Protein AF-A0A2A6CHD6-F1 (afdb_monomer_lite)

Organism: Pristionchus pacificus (NCBI:txid54126)

Radius of gyration: 15.83 Å; chains: 1; bounding box: 45×30×42 Å

Secondary structure (DSSP, 8-state):
---HHHHHHHHHHHHHHHTS-SS--TTHHHHHHTTGGG-SSS-HHHHHHHHTTTTT-S-----TT----TTHHHHHHTTTTT-TTS-HHHHHHHHHHHHT-

Sequence (101 aa):
MLSTNLLVICAVVAAVNAQCGSPDDARCSTWVQGGFCNSEYYTLDYRKKTCGLACGLCPPANCAGTTENANCATWKANGFCTNAFYTNAQKHMYCCRACGI

Structure (mmCIF, N/CA/C/O backbone):
data_AF-A0A2A6CHD6-F1
#
_entry.id   AF-A0A2A6CHD6-F1
#
loop_
_atom_site.group_PDB
_atom_site.id
_atom_site.type_symbol
_atom_site.label_atom_id
_atom_site.label_alt_id
_atom_site.label_comp_id
_atom_site.label_asym_id
_atom_site.label_entity_id
_atom_site.label_seq_id
_atom_site.pdbx_PDB_ins_code
_atom_site.Cartn_x
_atom_site.Cartn_y
_atom_site.Cartn_z
_atom_site.occupancy
_atom_site.B_iso_or_equiv
_atom_site.auth_seq_id
_atom_site.auth_comp_id
_atom_site.auth_asym_id
_atom_site.auth_atom_id
_atom_site.pdbx_PDB_model_num
ATOM 1 N N . MET A 1 1 ? 26.089 -5.710 28.925 1.00 46.53 1 MET A N 1
ATOM 2 C CA . MET A 1 1 ? 26.461 -5.732 27.496 1.00 46.53 1 MET A CA 1
ATOM 3 C C . MET A 1 1 ? 25.245 -6.220 26.720 1.00 46.53 1 MET A C 1
ATOM 5 O O . MET A 1 1 ? 25.027 -7.421 26.646 1.00 46.53 1 MET A O 1
ATOM 9 N N . LEU A 1 2 ? 24.375 -5.307 26.268 1.00 48.59 2 LEU A N 1
ATOM 10 C CA . LEU A 1 2 ? 23.262 -5.680 25.387 1.00 48.59 2 LEU A CA 1
ATOM 11 C C . LEU A 1 2 ? 23.886 -6.126 24.062 1.00 48.59 2 LEU A C 1
ATOM 13 O O . LEU A 1 2 ? 24.558 -5.335 23.406 1.00 48.59 2 LEU A O 1
ATOM 17 N N . SER A 1 3 ? 23.753 -7.416 23.761 1.00 55.56 3 SER A N 1
ATOM 18 C CA . SER A 1 3 ? 24.411 -8.093 22.646 1.00 55.56 3 SER A CA 1
ATOM 19 C C . SER A 1 3 ? 24.202 -7.332 21.336 1.00 55.56 3 SER A C 1
ATOM 21 O O . SER A 1 3 ? 23.068 -7.145 20.897 1.00 55.56 3 SER A O 1
ATOM 23 N N . THR A 1 4 ? 25.301 -6.911 20.706 1.00 59.50 4 THR A N 1
ATOM 24 C CA . THR A 1 4 ? 25.355 -6.241 19.397 1.00 59.50 4 THR A CA 1
ATOM 25 C C . THR A 1 4 ? 24.531 -6.986 18.342 1.00 59.50 4 THR A C 1
ATOM 27 O O . THR A 1 4 ? 23.919 -6.374 17.472 1.00 59.50 4 THR A O 1
ATOM 30 N N . ASN A 1 5 ? 24.423 -8.310 18.482 1.00 55.25 5 ASN A N 1
ATOM 31 C CA . ASN A 1 5 ? 23.651 -9.181 17.603 1.00 55.25 5 ASN A CA 1
ATOM 32 C C . ASN A 1 5 ? 22.141 -8.893 17.670 1.00 55.25 5 ASN A C 1
ATOM 34 O O . ASN A 1 5 ? 21.461 -8.973 16.652 1.00 55.25 5 ASN A O 1
ATOM 38 N N . LEU A 1 6 ? 21.612 -8.515 18.839 1.00 58.28 6 LEU A N 1
ATOM 39 C CA . LEU A 1 6 ? 20.190 -8.200 19.010 1.00 58.28 6 LEU A CA 1
ATOM 40 C C . LEU A 1 6 ? 19.821 -6.874 18.328 1.00 58.28 6 LEU A C 1
ATOM 42 O O . LEU A 1 6 ? 18.767 -6.767 17.707 1.00 58.28 6 LEU A O 1
ATOM 46 N N . LEU A 1 7 ? 20.717 -5.884 18.385 1.00 57.81 7 LEU A N 1
ATOM 47 C CA . LEU A 1 7 ? 20.537 -4.592 17.715 1.00 57.81 7 LEU A CA 1
ATOM 48 C C . LEU A 1 7 ? 20.574 -4.731 16.186 1.00 57.81 7 LEU A C 1
ATOM 50 O O . LEU A 1 7 ? 19.767 -4.109 15.497 1.00 57.81 7 LEU A O 1
ATOM 54 N N . VAL A 1 8 ? 21.459 -5.586 15.661 1.00 59.34 8 VAL A N 1
ATOM 55 C CA . VAL A 1 8 ? 21.540 -5.869 14.219 1.00 59.34 8 VAL A CA 1
ATOM 56 C C . VAL A 1 8 ? 20.263 -6.550 13.723 1.00 59.34 8 VAL A C 1
ATOM 58 O O . VAL A 1 8 ? 19.707 -6.126 12.715 1.00 59.34 8 VAL A O 1
ATOM 61 N N . ILE A 1 9 ? 19.744 -7.550 14.441 1.00 59.84 9 ILE A N 1
ATOM 62 C CA . ILE A 1 9 ? 18.521 -8.262 14.035 1.00 59.84 9 ILE A CA 1
ATOM 63 C C . ILE A 1 9 ? 17.316 -7.309 13.986 1.00 59.84 9 ILE A C 1
ATOM 65 O O . ILE A 1 9 ? 16.589 -7.300 12.995 1.00 59.84 9 ILE A O 1
ATOM 69 N N . CYS A 1 10 ? 17.131 -6.452 14.996 1.00 56.28 10 CYS A N 1
ATOM 70 C CA . CYS A 1 10 ? 16.034 -5.479 15.008 1.00 56.28 10 CYS A CA 1
ATOM 71 C C . CYS A 1 10 ? 16.115 -4.473 13.847 1.00 56.28 10 CYS A C 1
ATOM 73 O O . CYS A 1 10 ? 15.090 -4.139 13.251 1.00 56.28 10 CYS A O 1
ATOM 75 N N . ALA A 1 11 ? 17.322 -4.016 13.497 1.00 58.50 11 ALA A N 1
ATOM 76 C CA . ALA A 1 11 ? 17.526 -3.097 12.380 1.00 58.50 11 ALA A CA 1
ATOM 77 C C . ALA A 1 11 ? 17.219 -3.753 11.024 1.00 58.50 11 ALA A C 1
ATOM 79 O O . ALA A 1 11 ? 16.615 -3.118 10.158 1.00 58.50 11 ALA A O 1
ATOM 80 N N . VAL A 1 12 ? 17.571 -5.033 10.852 1.00 59.12 12 VAL A N 1
ATOM 81 C CA . VAL A 1 12 ? 17.236 -5.777 9.631 1.00 59.12 12 VAL A CA 1
ATOM 82 C C . VAL A 1 12 ? 15.723 -5.956 9.517 1.00 59.12 12 VAL A C 1
ATOM 84 O O . VAL A 1 12 ? 15.180 -5.649 8.463 1.00 59.12 12 VAL A O 1
ATOM 87 N N . VAL A 1 13 ? 15.029 -6.354 10.592 1.00 59.47 13 VAL A N 1
ATOM 88 C CA . VAL A 1 13 ? 13.560 -6.532 10.599 1.00 59.47 13 VAL A CA 1
ATOM 89 C C . VAL A 1 13 ? 12.829 -5.230 10.248 1.00 59.47 13 VAL A C 1
ATOM 91 O O . VAL A 1 13 ? 11.934 -5.234 9.404 1.00 59.47 13 VAL A O 1
ATOM 94 N N . ALA A 1 14 ? 13.249 -4.098 10.822 1.00 58.50 14 ALA A N 1
ATOM 95 C CA . ALA A 1 14 ? 12.663 -2.794 10.508 1.00 58.50 14 ALA A CA 1
ATOM 96 C C . ALA A 1 14 ? 12.862 -2.396 9.031 1.00 58.50 14 ALA A C 1
ATOM 98 O O . ALA A 1 14 ? 11.952 -1.841 8.413 1.00 58.50 14 ALA A O 1
ATOM 99 N N . ALA A 1 15 ? 14.017 -2.725 8.441 1.00 57.94 15 ALA A N 1
ATOM 100 C CA . ALA A 1 15 ? 14.288 -2.464 7.031 1.00 57.94 15 ALA A CA 1
ATOM 101 C C . ALA A 1 15 ? 13.428 -3.329 6.090 1.00 57.94 15 ALA A C 1
ATOM 103 O O . ALA A 1 15 ? 13.028 -2.844 5.033 1.00 57.94 15 ALA A O 1
ATOM 104 N N . VAL A 1 16 ? 13.089 -4.572 6.466 1.00 58.00 16 VAL A N 1
ATOM 105 C CA . VAL A 1 16 ? 12.236 -5.439 5.625 1.00 58.00 16 VAL A CA 1
ATOM 106 C C . VAL A 1 16 ? 10.802 -4.919 5.560 1.00 58.00 16 VAL A C 1
ATOM 108 O O . VAL A 1 16 ? 10.195 -4.929 4.491 1.00 58.00 16 VAL A O 1
ATOM 111 N N . ASN A 1 17 ? 10.274 -4.412 6.675 1.00 58.00 17 ASN A N 1
ATOM 112 C CA . ASN A 1 17 ? 8.932 -3.831 6.721 1.00 58.00 17 ASN A CA 1
ATOM 113 C C . ASN A 1 17 ? 8.855 -2.486 5.985 1.00 58.00 17 ASN A C 1
ATOM 115 O O . ASN A 1 17 ? 7.813 -2.162 5.423 1.00 58.00 17 ASN A O 1
ATOM 119 N N . ALA A 1 18 ? 9.955 -1.730 5.924 1.00 60.12 18 ALA A N 1
ATOM 120 C CA . ALA A 1 18 ? 10.034 -0.492 5.149 1.00 60.12 18 ALA A CA 1
ATOM 121 C C . ALA A 1 18 ? 10.069 -0.719 3.620 1.00 60.12 18 ALA A C 1
ATOM 123 O O . ALA A 1 18 ? 9.871 0.225 2.856 1.00 60.12 18 ALA A O 1
ATOM 124 N N . GLN A 1 19 ? 10.321 -1.952 3.157 1.00 65.38 19 GLN A N 1
ATOM 125 C CA . GLN A 1 19 ? 10.293 -2.309 1.728 1.00 65.38 19 GLN A CA 1
ATOM 126 C C . GLN A 1 19 ? 8.878 -2.578 1.207 1.00 65.38 19 GLN A C 1
ATOM 128 O O . GLN A 1 19 ? 8.675 -2.623 -0.007 1.00 65.38 19 GLN A O 1
ATOM 133 N N . CYS A 1 20 ? 7.911 -2.766 2.104 1.00 73.88 20 CYS A N 1
ATOM 134 C CA . CYS A 1 20 ? 6.516 -2.940 1.740 1.00 73.88 20 CYS A CA 1
ATOM 135 C C . CYS A 1 20 ? 5.927 -1.590 1.338 1.00 73.88 20 CYS A C 1
ATOM 137 O O . CYS A 1 20 ? 5.970 -0.616 2.092 1.00 73.88 20 CYS A O 1
ATOM 139 N N . GLY A 1 21 ? 5.434 -1.523 0.102 1.00 62.19 21 GLY A N 1
ATOM 140 C CA . GLY A 1 21 ? 4.695 -0.365 -0.380 1.00 62.19 21 GLY A CA 1
ATOM 141 C C . GLY A 1 21 ? 3.355 -0.264 0.341 1.00 62.19 21 GLY A C 1
ATOM 142 O O . GLY A 1 21 ? 2.837 -1.253 0.851 1.00 62.19 21 GLY A O 1
ATOM 143 N N . SER A 1 22 ? 2.795 0.945 0.375 1.00 64.25 22 SER A N 1
ATOM 144 C CA . SER A 1 22 ? 1.372 1.195 0.671 1.00 64.25 22 SER A CA 1
ATOM 145 C C . SER A 1 22 ? 0.468 0.384 -0.302 1.00 64.25 22 SER A C 1
ATOM 147 O O . SER A 1 22 ? 1.040 -0.305 -1.141 1.00 64.25 22 SER A O 1
ATOM 149 N N . PRO A 1 23 ? -0.886 0.430 -0.229 1.00 70.38 23 PRO A N 1
ATOM 150 C CA . PRO A 1 23 ? -1.762 -0.650 -0.715 1.00 70.38 23 PRO A CA 1
ATOM 151 C C . PRO A 1 23 ? -1.325 -1.282 -2.036 1.00 70.38 23 PRO A C 1
ATOM 153 O O . PRO A 1 23 ? -0.971 -0.550 -2.964 1.00 70.38 23 PRO A O 1
ATOM 156 N N . ASP A 1 24 ? -1.464 -2.604 -2.144 1.00 80.38 24 ASP A N 1
ATOM 157 C CA . ASP A 1 24 ? -1.265 -3.320 -3.404 1.00 80.38 24 ASP A CA 1
ATOM 158 C C . ASP A 1 24 ? -1.932 -2.609 -4.595 1.00 80.38 24 ASP A C 1
ATOM 160 O O . ASP A 1 24 ? -3.042 -2.070 -4.493 1.00 80.38 24 ASP A O 1
ATOM 164 N N . ASP A 1 25 ? -1.264 -2.649 -5.749 1.00 83.94 25 ASP A N 1
ATOM 165 C CA . ASP A 1 25 ? -1.803 -2.150 -7.009 1.00 83.94 25 ASP A CA 1
ATOM 166 C C . ASP A 1 25 ? -3.143 -2.839 -7.312 1.00 83.94 25 ASP A C 1
ATOM 168 O O . ASP A 1 25 ? -3.319 -4.048 -7.133 1.00 83.94 25 ASP A O 1
ATOM 172 N N . ALA A 1 26 ? -4.108 -2.074 -7.824 1.00 83.50 26 ALA A N 1
ATOM 173 C CA . ALA A 1 26 ? -5.430 -2.591 -8.167 1.00 83.50 26 ALA A CA 1
ATOM 174 C C . ALA A 1 26 ? -5.383 -3.770 -9.164 1.00 83.50 26 ALA A C 1
ATOM 176 O O . ALA A 1 26 ? -6.325 -4.559 -9.232 1.00 83.50 26 ALA A O 1
ATOM 177 N N . ARG A 1 27 ? -4.293 -3.907 -9.930 1.00 87.88 27 ARG A N 1
ATOM 178 C CA . ARG A 1 27 ? -4.067 -4.972 -10.918 1.00 87.88 27 ARG A CA 1
ATOM 179 C C . ARG A 1 27 ? -3.446 -6.239 -10.334 1.00 87.88 27 ARG A C 1
ATOM 181 O O . ARG A 1 27 ? -3.296 -7.217 -11.069 1.00 87.88 27 ARG A O 1
ATOM 188 N N . CYS A 1 28 ? -3.104 -6.265 -9.045 1.00 89.12 28 CYS A N 1
ATOM 189 C CA . CYS A 1 28 ? -2.476 -7.431 -8.425 1.00 89.12 28 CYS A CA 1
ATOM 190 C C . CYS A 1 28 ? -3.327 -8.700 -8.547 1.00 89.12 28 CYS A C 1
ATOM 192 O O . CYS A 1 28 ? -2.767 -9.773 -8.738 1.00 89.12 28 CYS A O 1
ATOM 194 N N . SER A 1 29 ? -4.659 -8.596 -8.548 1.00 87.56 29 SER A N 1
ATOM 195 C CA . SER A 1 29 ? -5.551 -9.742 -8.788 1.00 87.56 29 SER A CA 1
ATOM 196 C C . SER A 1 29 ? -5.252 -10.469 -10.107 1.00 87.56 29 SER A C 1
ATOM 198 O O . SER A 1 29 ? -5.210 -11.697 -10.130 1.00 87.56 29 SER A O 1
ATOM 200 N N . THR A 1 30 ? -4.975 -9.728 -11.182 1.00 92.88 30 THR A N 1
ATOM 201 C CA . THR A 1 30 ? -4.608 -10.280 -12.495 1.00 92.88 30 THR A CA 1
ATOM 202 C C . THR A 1 30 ? -3.136 -10.683 -12.548 1.00 92.88 30 THR A C 1
ATOM 204 O O . THR A 1 30 ? -2.779 -11.730 -13.085 1.00 92.88 30 THR A O 1
ATOM 207 N N . TRP A 1 31 ? -2.247 -9.862 -11.993 1.00 93.81 31 TRP A N 1
ATOM 208 C CA . TRP A 1 31 ? -0.803 -10.091 -12.072 1.00 93.81 31 TRP A CA 1
ATOM 209 C C . TRP A 1 31 ? -0.337 -11.296 -11.262 1.00 93.81 31 TRP A C 1
ATOM 211 O O . TRP A 1 31 ? 0.526 -12.043 -11.722 1.00 93.81 31 TRP A O 1
ATOM 221 N N . VAL A 1 32 ? -0.934 -11.528 -10.092 1.00 93.44 32 VAL A N 1
ATOM 222 C CA . VAL A 1 32 ? -0.658 -12.710 -9.265 1.00 93.44 32 VAL A CA 1
ATOM 223 C C . VAL A 1 32 ? -0.998 -13.987 -10.040 1.00 93.44 32 VAL A C 1
ATOM 225 O O . VAL A 1 32 ? -0.184 -14.908 -10.067 1.00 93.44 32 VAL A O 1
ATOM 228 N N . GLN A 1 33 ? -2.134 -14.018 -10.751 1.00 92.25 33 GLN A N 1
ATOM 229 C CA . GLN A 1 33 ? -2.519 -15.142 -11.620 1.00 92.25 33 GLN A CA 1
ATOM 230 C C . GLN A 1 33 ? -1.522 -15.352 -12.768 1.00 92.25 33 GLN A C 1
ATOM 232 O O . GLN A 1 33 ? -1.223 -16.487 -13.128 1.00 92.25 33 GLN A O 1
ATOM 237 N N . GLY A 1 34 ? -0.969 -14.262 -13.306 1.00 93.00 34 GLY A N 1
ATOM 238 C CA . GLY A 1 34 ? 0.074 -14.280 -14.334 1.00 93.00 34 GLY A CA 1
ATOM 239 C C . GLY A 1 34 ? 1.484 -14.610 -13.826 1.00 93.00 34 GLY A C 1
ATOM 240 O O . GLY A 1 34 ? 2.437 -14.510 -14.594 1.00 93.00 34 GLY A O 1
ATOM 241 N N . GLY A 1 35 ? 1.650 -14.970 -12.549 1.00 93.88 35 GLY A N 1
ATOM 242 C CA . GLY A 1 35 ? 2.939 -15.377 -11.983 1.00 93.88 35 GLY A CA 1
ATOM 243 C C . GLY A 1 35 ? 3.828 -14.230 -11.491 1.00 93.88 35 GLY A C 1
ATOM 244 O O . GLY A 1 35 ? 4.996 -14.464 -11.180 1.00 93.88 35 GLY A O 1
ATOM 245 N N . PHE A 1 36 ? 3.300 -13.006 -11.357 1.00 95.19 36 PHE A N 1
ATOM 246 C CA . PHE A 1 36 ? 4.062 -11.831 -10.908 1.00 95.19 36 PHE A CA 1
ATOM 247 C C . PHE A 1 36 ? 4.849 -12.081 -9.617 1.00 95.19 36 PHE A C 1
ATOM 249 O O . PHE A 1 36 ? 6.011 -11.696 -9.520 1.00 95.19 36 PHE A O 1
ATOM 256 N N . CYS A 1 37 ? 4.256 -12.788 -8.653 1.00 92.94 37 CYS A N 1
ATOM 257 C CA . CYS A 1 37 ? 4.863 -13.031 -7.346 1.00 92.94 37 CYS A CA 1
ATOM 258 C C . CYS A 1 37 ? 6.150 -13.852 -7.390 1.00 92.94 37 CYS A C 1
ATOM 260 O O . CYS A 1 37 ? 6.991 -13.677 -6.514 1.00 92.94 37 CYS A O 1
ATOM 262 N N . ASN A 1 38 ? 6.332 -14.695 -8.409 1.00 93.62 38 ASN A N 1
ATOM 263 C CA . ASN A 1 38 ? 7.502 -15.565 -8.567 1.00 93.62 38 ASN A CA 1
ATOM 264 C C . ASN A 1 38 ? 8.392 -15.157 -9.747 1.00 93.62 38 ASN A C 1
ATOM 266 O O . ASN A 1 38 ? 9.375 -15.830 -10.031 1.00 93.62 38 ASN A O 1
ATOM 270 N N . SER A 1 39 ? 8.059 -14.065 -10.437 1.00 91.50 39 SER A N 1
ATOM 271 C CA . SER A 1 39 ? 8.813 -13.606 -11.598 1.00 91.50 39 SER A CA 1
ATOM 272 C C . SER A 1 39 ? 10.231 -13.181 -11.212 1.00 91.50 39 SER A C 1
ATOM 274 O O . SER A 1 39 ? 10.419 -12.333 -10.338 1.00 91.50 39 SER A O 1
ATOM 276 N N . GLU A 1 40 ? 11.225 -13.737 -11.904 1.00 90.94 40 GLU A N 1
ATOM 277 C CA . GLU A 1 40 ? 12.633 -13.334 -11.788 1.00 90.94 40 GLU A CA 1
ATOM 278 C C . GLU A 1 40 ? 12.941 -12.056 -12.581 1.00 90.94 40 GLU A C 1
ATOM 280 O O . GLU A 1 40 ? 13.940 -11.39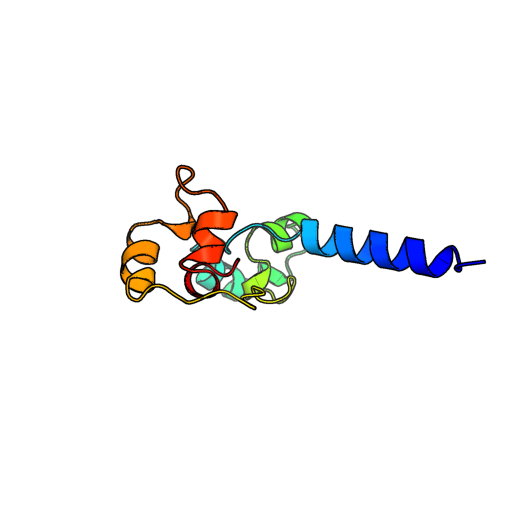0 -12.320 1.00 90.94 40 GLU A O 1
ATOM 285 N N . TYR A 1 41 ? 12.058 -11.672 -13.510 1.00 92.38 41 TYR A N 1
ATOM 286 C CA . TYR A 1 41 ? 12.176 -10.420 -14.259 1.00 92.38 41 TYR A CA 1
ATOM 287 C C . TYR A 1 41 ? 11.983 -9.195 -13.352 1.00 92.38 41 TYR A C 1
ATOM 289 O O . TYR A 1 41 ? 12.609 -8.154 -13.552 1.00 92.38 41 TYR A O 1
ATOM 297 N N . TYR A 1 42 ? 11.125 -9.315 -12.335 1.00 90.50 42 TYR A N 1
ATOM 298 C CA . TYR A 1 42 ? 10.880 -8.255 -11.364 1.00 90.50 42 TYR A CA 1
ATOM 299 C C . TYR A 1 42 ? 11.707 -8.473 -10.097 1.00 90.50 42 TYR A C 1
ATOM 301 O O . TYR A 1 42 ? 11.662 -9.532 -9.460 1.00 90.50 42 TYR A O 1
ATOM 309 N N . THR A 1 43 ? 12.416 -7.429 -9.665 1.00 91.00 43 THR A N 1
ATOM 310 C CA . THR A 1 43 ? 13.162 -7.475 -8.404 1.00 91.00 43 THR A CA 1
ATOM 311 C C . THR A 1 43 ? 12.222 -7.763 -7.231 1.00 91.00 43 THR A C 1
ATOM 313 O O . THR A 1 43 ? 11.030 -7.439 -7.263 1.00 91.00 43 THR A O 1
ATOM 316 N N . LEU A 1 44 ? 12.751 -8.387 -6.175 1.00 87.31 44 LEU A N 1
ATOM 317 C CA . LEU A 1 44 ? 11.974 -8.661 -4.963 1.00 87.31 44 LEU A CA 1
ATOM 318 C C . LEU A 1 44 ? 11.380 -7.371 -4.375 1.00 87.31 44 LEU A C 1
ATOM 320 O O . LEU A 1 44 ? 10.212 -7.349 -3.997 1.00 87.31 44 LEU A O 1
ATOM 324 N N . ASP A 1 45 ? 12.159 -6.289 -4.370 1.00 86.25 45 ASP A N 1
ATOM 325 C CA . ASP A 1 45 ? 11.721 -4.974 -3.895 1.00 86.25 45 ASP A CA 1
ATOM 326 C C . ASP A 1 45 ? 10.561 -4.410 -4.716 1.00 86.25 45 ASP A C 1
ATOM 328 O O . ASP A 1 45 ? 9.623 -3.851 -4.150 1.00 86.25 45 ASP A O 1
ATOM 332 N N . TYR A 1 46 ? 10.586 -4.574 -6.042 1.00 87.56 46 TYR A N 1
ATOM 333 C CA . TYR A 1 46 ? 9.472 -4.150 -6.886 1.00 87.56 46 TYR A CA 1
ATOM 334 C C . TYR A 1 46 ? 8.211 -4.960 -6.570 1.00 87.56 46 TYR A C 1
ATOM 336 O O . TYR A 1 46 ? 7.146 -4.391 -6.350 1.00 87.56 46 TYR A O 1
ATOM 344 N N . ARG A 1 47 ? 8.336 -6.286 -6.433 1.00 89.69 47 ARG A N 1
ATOM 345 C CA . ARG A 1 47 ? 7.204 -7.156 -6.075 1.00 89.69 47 ARG A CA 1
ATOM 346 C C . ARG A 1 47 ? 6.601 -6.801 -4.714 1.00 89.69 47 ARG A C 1
ATOM 348 O O . ARG A 1 47 ? 5.381 -6.708 -4.613 1.00 89.69 47 ARG A O 1
ATOM 355 N N . LYS A 1 48 ? 7.436 -6.533 -3.704 1.00 86.00 48 LYS A N 1
ATOM 356 C CA . LYS A 1 48 ? 7.008 -6.079 -2.367 1.00 86.00 48 LYS A CA 1
ATOM 357 C C . LYS A 1 48 ? 6.299 -4.726 -2.388 1.00 86.00 48 LYS A C 1
ATOM 359 O O . LYS A 1 48 ? 5.334 -4.535 -1.656 1.00 86.00 48 LYS A O 1
ATOM 364 N N . LYS A 1 49 ? 6.767 -3.785 -3.211 1.00 83.62 49 LYS A N 1
ATOM 365 C CA . LYS A 1 49 ? 6.157 -2.452 -3.327 1.00 83.62 49 LYS A CA 1
ATOM 366 C C . LYS A 1 49 ? 4.846 -2.443 -4.099 1.00 83.62 49 LYS A C 1
ATOM 368 O O . LYS A 1 49 ? 4.045 -1.543 -3.889 1.00 83.62 49 LYS A O 1
ATOM 373 N N . THR A 1 50 ? 4.665 -3.390 -5.012 1.00 87.69 50 THR A N 1
ATOM 374 C CA . THR A 1 50 ? 3.543 -3.378 -5.951 1.00 87.69 50 THR A CA 1
ATOM 375 C C . THR A 1 50 ? 2.419 -4.323 -5.546 1.00 87.69 50 THR A C 1
ATOM 377 O O . THR A 1 50 ? 1.271 -3.905 -5.572 1.00 87.69 50 THR A O 1
ATOM 380 N N . CYS A 1 51 ? 2.731 -5.569 -5.181 1.00 89.94 51 CYS A N 1
ATOM 381 C CA . CYS A 1 51 ? 1.748 -6.588 -4.786 1.00 89.94 51 CYS A CA 1
ATOM 382 C C . CYS A 1 51 ? 2.206 -7.337 -3.530 1.00 89.94 51 CYS A C 1
ATOM 384 O O . CYS A 1 51 ? 2.076 -8.559 -3.446 1.00 89.94 51 CYS A O 1
ATOM 386 N N . GLY A 1 52 ? 2.841 -6.634 -2.591 1.00 87.88 52 GLY A N 1
ATOM 387 C CA . GLY A 1 52 ? 3.482 -7.246 -1.435 1.00 87.88 52 GLY A CA 1
ATOM 388 C C . GLY A 1 52 ? 2.525 -8.093 -0.602 1.00 87.88 52 GLY A C 1
ATOM 389 O O . GLY A 1 52 ? 2.900 -9.194 -0.196 1.00 87.88 52 GLY A O 1
ATOM 390 N N . LEU A 1 53 ? 1.293 -7.623 -0.386 1.00 84.06 53 LEU A N 1
ATOM 391 C CA . LEU A 1 53 ? 0.293 -8.349 0.400 1.00 84.06 53 LEU A CA 1
ATOM 392 C C . LEU A 1 53 ? -0.264 -9.547 -0.372 1.00 84.06 53 LEU A C 1
ATOM 394 O O . LEU A 1 53 ? -0.266 -10.663 0.145 1.00 84.06 53 LEU A O 1
ATOM 398 N N . ALA A 1 54 ? -0.683 -9.344 -1.620 1.00 87.06 54 ALA A N 1
ATOM 399 C CA . ALA A 1 54 ? -1.261 -10.377 -2.473 1.00 87.06 54 ALA A CA 1
ATOM 400 C C . ALA A 1 54 ? -0.258 -11.489 -2.799 1.00 87.06 54 ALA A C 1
ATOM 402 O O . ALA A 1 54 ? -0.648 -12.643 -2.955 1.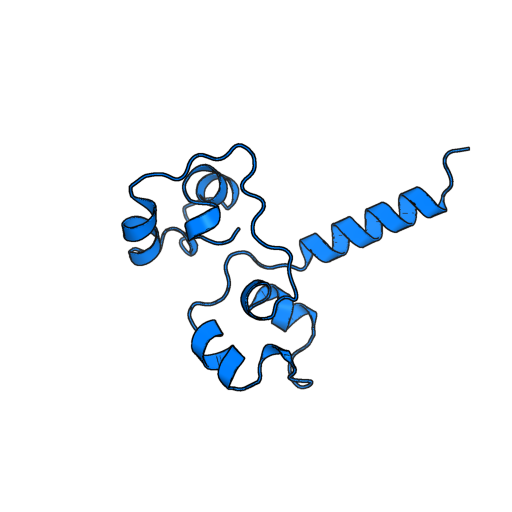00 87.06 54 ALA A O 1
ATOM 403 N N . CYS A 1 55 ? 1.033 -11.160 -2.861 1.00 89.62 55 CYS A N 1
ATOM 404 C CA . CYS A 1 55 ? 2.106 -12.135 -3.022 1.00 89.62 55 CYS A CA 1
ATOM 405 C C . CYS A 1 55 ? 2.572 -12.773 -1.704 1.00 89.62 55 CYS A C 1
ATOM 407 O O . CYS A 1 55 ? 3.464 -13.617 -1.740 1.00 89.62 55 CYS A O 1
ATOM 409 N N . GLY A 1 56 ? 2.029 -12.368 -0.549 1.00 86.1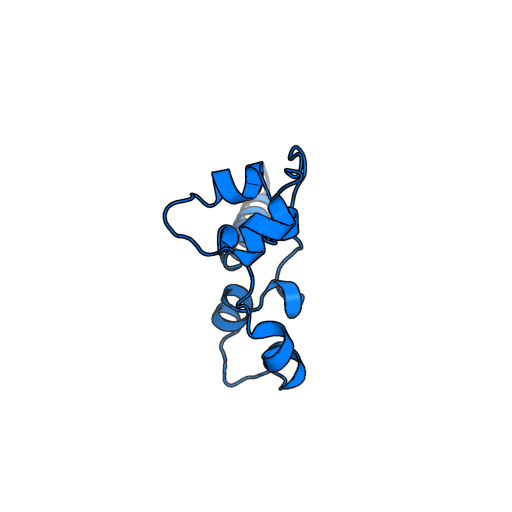2 56 GLY A N 1
ATOM 410 C CA . GLY A 1 56 ? 2.473 -12.848 0.765 1.00 86.12 56 GLY A CA 1
ATOM 411 C C . GLY A 1 56 ? 3.921 -12.471 1.109 1.00 86.12 56 GLY A C 1
ATOM 412 O O . GLY A 1 56 ? 4.537 -13.091 1.972 1.00 86.12 56 GLY A O 1
ATOM 413 N N . LEU A 1 57 ? 4.481 -11.473 0.420 1.00 86.19 57 LEU A N 1
ATOM 414 C CA . LEU A 1 57 ? 5.849 -10.979 0.610 1.00 86.19 57 LEU A CA 1
ATOM 415 C C . LEU A 1 57 ? 5.935 -9.904 1.700 1.00 86.19 57 LEU A C 1
ATOM 417 O O . LEU A 1 57 ? 7.034 -9.568 2.147 1.00 86.19 57 LEU A O 1
ATOM 421 N N . CYS A 1 58 ? 4.784 -9.364 2.098 1.00 83.38 58 CYS A N 1
ATOM 422 C CA . CYS A 1 58 ? 4.621 -8.359 3.133 1.00 83.38 58 CYS A CA 1
ATOM 423 C C . CYS A 1 58 ? 3.626 -8.838 4.193 1.00 83.38 58 CYS A C 1
ATOM 425 O O . CYS A 1 58 ? 2.641 -9.500 3.852 1.00 83.38 58 CYS A O 1
ATOM 427 N N . PRO A 1 59 ? 3.863 -8.519 5.478 1.00 75.44 59 PRO A N 1
ATOM 428 C CA . PRO A 1 59 ? 2.913 -8.842 6.530 1.00 75.44 59 PRO A CA 1
ATOM 429 C C . PRO A 1 59 ? 1.587 -8.111 6.283 1.00 75.44 59 PRO A C 1
ATOM 431 O O . PRO A 1 59 ? 1.601 -7.000 5.749 1.00 75.44 59 PRO A O 1
ATOM 434 N N . PRO A 1 60 ? 0.449 -8.698 6.691 1.00 70.00 60 PRO A N 1
ATOM 435 C CA . PRO A 1 60 ? -0.834 -8.018 6.611 1.00 70.00 60 PRO A CA 1
ATOM 436 C C . PRO A 1 60 ? -0.808 -6.704 7.397 1.00 70.00 60 PRO A C 1
ATOM 438 O O . PRO A 1 60 ? -0.114 -6.588 8.411 1.00 70.00 60 PRO A O 1
ATOM 441 N N . ALA A 1 61 ? -1.610 -5.746 6.933 1.00 71.56 61 ALA A N 1
ATOM 442 C CA . ALA A 1 61 ? -1.886 -4.480 7.603 1.00 71.56 61 ALA A CA 1
ATOM 443 C C . ALA A 1 61 ? -2.068 -4.665 9.121 1.00 71.56 61 ALA A C 1
ATOM 445 O O . ALA A 1 61 ? -2.964 -5.393 9.568 1.00 71.56 61 ALA A O 1
ATOM 446 N N . ASN A 1 62 ? -1.223 -4.014 9.925 1.00 77.44 62 ASN A N 1
ATOM 447 C CA . ASN A 1 62 ? -1.395 -4.008 11.374 1.00 77.44 62 ASN A CA 1
ATOM 448 C C . ASN A 1 62 ? -2.378 -2.902 11.759 1.00 77.44 62 ASN A C 1
ATOM 450 O O . ASN A 1 62 ? -2.004 -1.740 11.895 1.00 77.44 62 ASN A O 1
ATOM 454 N N . CYS A 1 63 ? -3.630 -3.294 11.970 1.00 82.06 63 CYS A N 1
ATOM 455 C CA . CYS A 1 63 ? -4.728 -2.395 12.318 1.00 82.06 63 CYS A CA 1
ATOM 456 C C . CYS A 1 63 ? -5.032 -2.363 13.821 1.00 82.06 63 CYS A C 1
ATOM 458 O O . CYS A 1 63 ? -6.160 -2.079 14.224 1.00 82.06 63 CYS A O 1
ATOM 460 N N . ALA A 1 64 ? -4.072 -2.728 14.675 1.00 81.81 64 ALA A N 1
ATOM 461 C CA . ALA A 1 64 ? -4.266 -2.632 16.115 1.00 81.81 64 ALA A CA 1
ATOM 462 C C . ALA A 1 64 ? -4.518 -1.169 16.519 1.00 81.81 64 ALA A C 1
ATOM 464 O O . ALA A 1 64 ? -3.750 -0.277 16.167 1.00 81.81 64 ALA A O 1
ATOM 465 N N . GLY A 1 65 ? -5.601 -0.928 17.263 1.00 79.69 65 GLY A N 1
ATOM 466 C CA . GLY A 1 65 ? -5.973 0.410 17.732 1.00 79.69 65 GLY A CA 1
ATOM 467 C C . GLY A 1 65 ? -6.692 1.290 16.705 1.00 79.69 65 GLY A C 1
ATOM 468 O O . GLY A 1 65 ? -6.928 2.460 16.999 1.00 79.69 65 GLY A O 1
ATOM 469 N N . THR A 1 66 ? -7.068 0.761 15.535 1.00 83.38 66 THR A N 1
ATOM 470 C CA . THR A 1 66 ? -7.913 1.479 14.569 1.00 83.38 66 THR A CA 1
ATOM 471 C C . THR A 1 66 ? -9.357 0.975 14.608 1.00 83.38 66 THR A C 1
ATOM 473 O O . THR A 1 66 ? -9.623 -0.196 14.893 1.00 83.38 66 THR A O 1
ATOM 476 N N . THR A 1 67 ? -10.298 1.873 14.310 1.00 87.50 67 THR A N 1
ATOM 477 C CA . THR A 1 67 ? -11.718 1.549 14.122 1.00 87.50 67 THR A CA 1
ATOM 478 C C . THR A 1 67 ? -12.085 1.897 12.688 1.00 87.50 67 THR A C 1
ATOM 480 O O . THR A 1 67 ? -12.063 3.070 12.320 1.00 87.50 67 THR A O 1
ATOM 483 N N . GLU A 1 68 ? -12.418 0.886 11.883 1.00 89.19 68 GLU A N 1
ATOM 484 C CA . GLU A 1 68 ? -12.840 1.086 10.491 1.00 89.19 68 GLU A CA 1
ATOM 485 C C . GLU A 1 68 ? -14.062 2.003 10.422 1.00 89.19 68 GLU A C 1
ATOM 487 O O . GLU A 1 68 ? -15.075 1.783 11.094 1.00 89.19 68 GLU A O 1
ATOM 492 N N . ASN A 1 69 ? -13.985 3.021 9.570 1.00 95.19 69 ASN A N 1
ATOM 493 C CA . ASN A 1 69 ? -15.136 3.845 9.263 1.00 95.19 69 ASN A CA 1
ATOM 494 C C . ASN A 1 69 ? -16.158 3.027 8.458 1.00 95.19 69 ASN A C 1
ATOM 496 O O . ASN A 1 69 ? -15.812 2.330 7.504 1.00 95.19 69 ASN A O 1
ATOM 500 N N . ALA A 1 70 ? -17.445 3.177 8.772 1.00 96.62 70 ALA A N 1
ATOM 501 C CA . ALA A 1 70 ? -18.521 2.519 8.028 1.00 96.62 70 ALA A CA 1
ATOM 502 C C . ALA A 1 70 ? -18.501 2.829 6.514 1.00 96.62 70 ALA A C 1
ATOM 504 O O . ALA A 1 70 ? -18.998 2.042 5.711 1.00 96.62 70 ALA A O 1
ATOM 505 N N . ASN A 1 71 ? -17.899 3.950 6.105 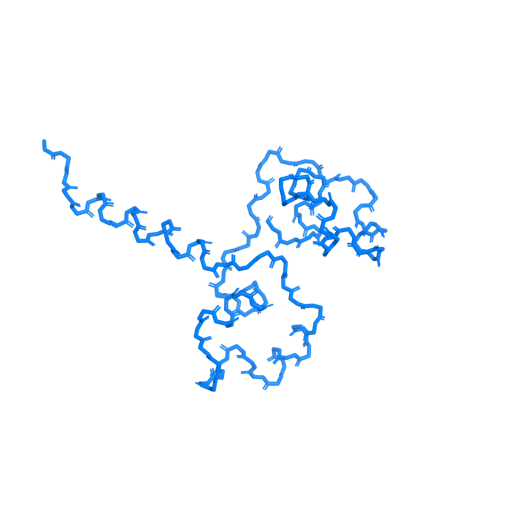1.00 96.00 71 ASN A N 1
ATOM 506 C CA . ASN A 1 71 ? -17.817 4.380 4.710 1.00 96.00 71 ASN A CA 1
ATOM 507 C C . ASN A 1 71 ? -16.597 3.841 3.951 1.00 96.00 71 ASN A C 1
ATOM 509 O O . ASN A 1 71 ? -16.435 4.175 2.776 1.00 96.00 71 ASN A O 1
ATOM 513 N N . CYS A 1 72 ? -15.735 3.022 4.560 1.00 93.94 72 CYS A N 1
ATOM 514 C CA . CYS A 1 72 ? -14.487 2.599 3.922 1.00 93.94 72 CYS A CA 1
ATOM 515 C C . CYS A 1 72 ? -14.684 1.865 2.592 1.00 93.94 72 CYS A C 1
ATOM 517 O O . CYS A 1 72 ? -13.877 2.047 1.684 1.00 93.94 72 CYS A O 1
ATOM 519 N N . ALA A 1 73 ? -15.776 1.110 2.424 1.00 91.81 73 ALA A N 1
ATOM 520 C CA . ALA A 1 73 ? -16.114 0.490 1.141 1.00 91.81 73 ALA A CA 1
ATOM 521 C C . ALA A 1 73 ? -16.319 1.544 0.034 1.00 91.81 73 ALA A C 1
ATOM 523 O O . ALA A 1 73 ? -15.678 1.481 -1.017 1.00 91.81 73 ALA A O 1
ATOM 524 N N . THR A 1 74 ? -17.149 2.554 0.303 1.00 96.19 74 THR A N 1
ATOM 525 C CA . THR A 1 74 ? -17.433 3.664 -0.618 1.00 96.19 74 THR A CA 1
ATOM 526 C C . THR A 1 74 ? -16.194 4.520 -0.866 1.00 96.19 74 THR A C 1
ATOM 528 O O . THR A 1 74 ? -15.874 4.852 -2.003 1.00 96.19 74 THR A O 1
ATOM 531 N N . TRP A 1 75 ? -15.458 4.869 0.188 1.00 95.25 75 TRP A N 1
ATOM 532 C CA . TRP A 1 75 ? -14.262 5.702 0.083 1.00 95.25 75 TRP A CA 1
ATOM 533 C C . TRP A 1 75 ? -13.147 5.008 -0.689 1.00 95.25 75 TRP A C 1
ATOM 535 O O . TRP A 1 75 ? -12.537 5.633 -1.554 1.00 95.25 75 TRP A O 1
ATOM 545 N N . LYS A 1 76 ? -12.916 3.712 -0.448 1.00 90.81 76 LYS A N 1
ATOM 546 C CA . LYS A 1 76 ? -11.977 2.908 -1.237 1.00 90.81 76 LYS A CA 1
ATOM 547 C C . LYS A 1 76 ? -12.354 2.914 -2.716 1.00 90.81 76 LYS A C 1
ATOM 549 O O . LYS A 1 76 ? -11.482 3.170 -3.543 1.00 90.81 76 LYS A O 1
ATOM 554 N N . ALA A 1 77 ? -13.629 2.685 -3.041 1.00 89.56 77 ALA A N 1
ATOM 555 C CA . ALA A 1 77 ? -14.119 2.720 -4.420 1.00 89.56 77 ALA A CA 1
ATOM 556 C C . ALA A 1 77 ? -13.921 4.098 -5.079 1.00 89.56 77 ALA A C 1
ATOM 558 O O . ALA A 1 77 ? -13.571 4.176 -6.251 1.00 89.56 77 ALA A O 1
ATOM 559 N N . ASN A 1 78 ? -14.044 5.176 -4.300 1.00 93.88 78 ASN A N 1
ATOM 560 C CA . ASN A 1 78 ? -13.795 6.551 -4.740 1.00 93.88 78 ASN A CA 1
ATOM 561 C C . ASN A 1 78 ? -12.308 6.965 -4.688 1.00 93.88 78 ASN A C 1
ATOM 563 O O . ASN A 1 78 ? -11.989 8.146 -4.821 1.00 93.88 78 ASN A O 1
ATOM 567 N N . GLY A 1 79 ? -11.384 6.021 -4.481 1.00 90.06 79 GLY A N 1
ATOM 568 C CA . GLY A 1 79 ? -9.942 6.267 -4.553 1.00 90.06 79 GLY A CA 1
ATOM 569 C C . GLY A 1 79 ? -9.294 6.790 -3.269 1.00 90.06 79 GLY A C 1
ATOM 570 O O . GLY A 1 79 ? -8.148 7.225 -3.311 1.00 90.06 79 GLY A O 1
ATOM 571 N N . PHE A 1 80 ? -9.957 6.732 -2.110 1.00 92.88 80 PHE A N 1
ATOM 572 C CA . PHE A 1 80 ? -9.392 7.193 -0.830 1.00 92.88 80 PHE A CA 1
ATOM 573 C C . PHE A 1 80 ? -8.014 6.589 -0.531 1.00 92.88 80 PHE A C 1
ATOM 575 O O . PHE A 1 80 ? -7.090 7.310 -0.163 1.00 92.88 80 PHE A O 1
ATOM 582 N N . CYS A 1 81 ? -7.842 5.283 -0.750 1.00 87.31 81 CYS A N 1
ATOM 583 C CA . CYS A 1 81 ? -6.596 4.583 -0.435 1.00 87.31 81 CYS A CA 1
ATOM 584 C C . CYS A 1 81 ? -5.418 5.008 -1.331 1.00 87.31 81 CYS A C 1
ATOM 586 O O . CYS A 1 81 ? -4.266 4.973 -0.900 1.00 87.31 81 CYS A O 1
ATOM 588 N N . THR A 1 82 ? -5.687 5.475 -2.551 1.00 85.06 82 THR A N 1
ATOM 589 C CA . THR A 1 82 ? -4.664 5.881 -3.528 1.00 85.06 82 THR A CA 1
ATOM 590 C C . THR A 1 82 ? -4.502 7.396 -3.635 1.00 85.06 82 THR A C 1
ATOM 592 O O . THR A 1 82 ? -3.484 7.869 -4.129 1.00 85.06 82 THR A O 1
ATOM 595 N N . ASN A 1 83 ? -5.456 8.176 -3.125 1.00 87.12 83 ASN A N 1
ATOM 596 C CA . ASN A 1 83 ? -5.430 9.632 -3.193 1.00 87.12 83 ASN A CA 1
ATOM 597 C C . ASN A 1 83 ? -4.280 10.212 -2.345 1.00 87.12 83 ASN A C 1
ATOM 599 O O . ASN A 1 83 ? -4.146 9.898 -1.161 1.00 87.12 83 ASN A O 1
ATOM 603 N N . ALA A 1 84 ? -3.446 11.053 -2.962 1.00 87.06 84 ALA A N 1
ATOM 604 C CA . ALA A 1 84 ? -2.280 11.679 -2.335 1.00 87.06 84 ALA A CA 1
ATOM 605 C C . ALA A 1 84 ? -2.634 12.815 -1.358 1.00 87.06 84 ALA A C 1
ATOM 607 O O . ALA A 1 84 ? -1.792 13.214 -0.560 1.00 87.06 84 ALA A O 1
ATOM 608 N N . PHE A 1 85 ? -3.871 13.320 -1.397 1.00 93.12 85 PHE A N 1
ATOM 609 C CA . PHE A 1 85 ? -4.371 14.309 -0.443 1.00 93.12 85 PHE A CA 1
ATOM 610 C C . PHE A 1 85 ? -4.441 13.753 0.987 1.00 93.12 85 PHE A C 1
ATOM 612 O O . PHE A 1 85 ? -4.239 14.494 1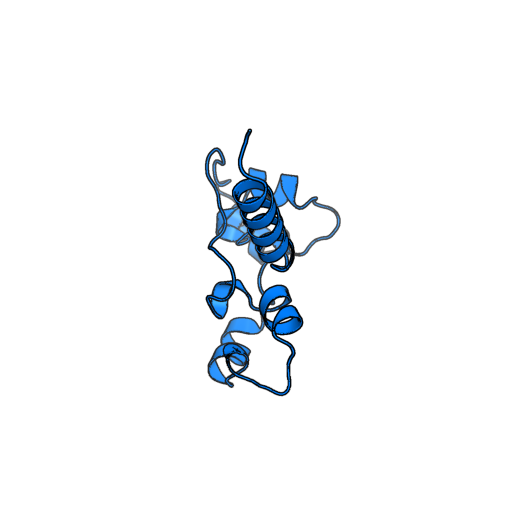.946 1.00 93.12 85 PHE A O 1
ATOM 619 N N . TYR A 1 86 ? -4.703 12.448 1.137 1.00 88.38 86 TYR A N 1
ATOM 620 C CA . TYR A 1 86 ? -4.732 11.787 2.439 1.00 88.38 86 TYR A CA 1
ATOM 621 C C . TYR A 1 86 ? -3.376 11.168 2.760 1.00 88.38 86 TYR A C 1
ATOM 623 O O . TYR A 1 86 ? -2.801 10.428 1.958 1.00 88.38 86 TYR A O 1
ATOM 631 N N . THR A 1 87 ? -2.885 11.415 3.969 1.00 86.00 87 THR A N 1
ATOM 632 C CA . THR A 1 87 ? -1.655 10.786 4.451 1.00 86.00 87 THR A CA 1
ATOM 633 C C . THR A 1 87 ? -1.883 9.300 4.717 1.00 86.00 87 THR A C 1
ATOM 635 O O . THR A 1 87 ? -2.999 8.866 5.015 1.00 86.00 87 THR A O 1
ATOM 638 N N . ASN A 1 88 ? -0.815 8.500 4.683 1.00 80.75 88 ASN A N 1
ATOM 639 C CA . ASN A 1 88 ? -0.906 7.090 5.074 1.00 80.75 88 ASN A CA 1
ATOM 640 C C . ASN A 1 88 ? -1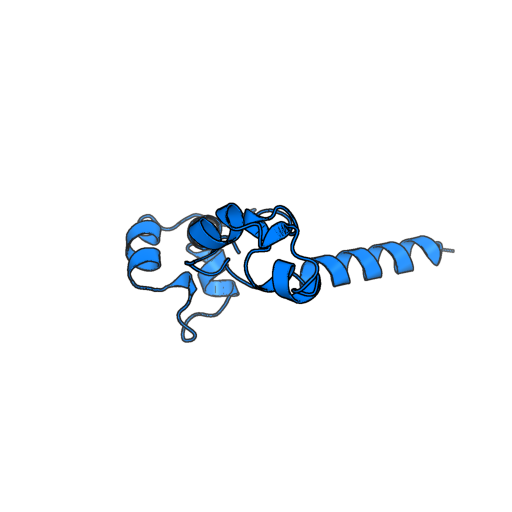.416 6.926 6.514 1.00 80.75 88 ASN A C 1
ATOM 642 O O . ASN A 1 88 ? -2.177 6.004 6.770 1.00 80.75 88 ASN A O 1
ATOM 646 N N . ALA A 1 89 ? -1.099 7.858 7.421 1.00 83.31 89 ALA A N 1
ATOM 647 C CA . ALA A 1 89 ? -1.633 7.853 8.782 1.00 83.31 89 ALA A CA 1
ATOM 648 C C . ALA A 1 89 ? -3.158 8.060 8.821 1.00 83.31 89 ALA A C 1
ATOM 650 O O . ALA A 1 89 ? -3.847 7.370 9.563 1.00 83.31 89 ALA A O 1
ATOM 651 N N . GLN A 1 90 ? -3.711 8.958 7.996 1.00 89.19 90 GLN A N 1
ATOM 652 C CA . GLN A 1 90 ? -5.165 9.142 7.888 1.00 89.19 90 GLN A CA 1
ATOM 653 C C . GLN A 1 90 ? -5.840 7.912 7.284 1.00 89.19 90 GLN A C 1
ATOM 655 O O . GLN A 1 90 ? -6.866 7.454 7.782 1.00 89.19 90 GLN A O 1
ATOM 660 N N . LYS A 1 91 ? -5.254 7.359 6.219 1.00 88.62 91 LYS A N 1
ATOM 661 C CA . LYS A 1 91 ? -5.779 6.148 5.587 1.00 88.62 91 LYS A CA 1
ATOM 662 C C . LYS A 1 91 ? -5.768 4.970 6.559 1.00 88.62 91 LYS A C 1
ATOM 664 O O . LYS A 1 91 ? -6.750 4.239 6.622 1.00 88.62 91 LYS A O 1
ATOM 669 N N . HIS A 1 92 ? -4.696 4.832 7.339 1.00 85.44 92 HIS A N 1
ATOM 670 C CA . HIS A 1 92 ? -4.547 3.815 8.377 1.00 85.44 92 HIS A CA 1
ATOM 671 C C . HIS A 1 92 ? -5.575 4.019 9.493 1.00 85.44 92 HIS A C 1
ATOM 673 O O . HIS A 1 92 ? -6.333 3.114 9.813 1.00 85.44 92 HIS A O 1
ATOM 679 N N . MET A 1 93 ? -5.710 5.240 10.008 1.00 88.75 93 MET A N 1
ATOM 680 C CA . MET A 1 93 ? -6.646 5.535 11.092 1.00 88.75 93 MET A CA 1
ATOM 681 C C . MET A 1 93 ? -8.110 5.260 10.720 1.00 88.75 93 MET A C 1
ATOM 683 O O . MET A 1 93 ? -8.853 4.740 11.550 1.00 88.75 93 MET A O 1
ATOM 687 N N . TYR A 1 94 ? -8.525 5.604 9.496 1.00 91.94 94 TYR A N 1
ATOM 688 C CA . TYR A 1 94 ? -9.927 5.494 9.088 1.00 91.94 94 TYR A CA 1
ATOM 689 C C . TYR A 1 94 ? -10.276 4.173 8.411 1.00 91.94 94 TYR A C 1
ATOM 691 O O . TYR A 1 94 ? -11.377 3.680 8.629 1.00 91.94 94 TYR A O 1
ATOM 699 N N . CYS A 1 95 ? -9.379 3.628 7.587 1.00 92.75 95 CYS A N 1
ATOM 700 C CA . CYS A 1 95 ? -9.659 2.503 6.696 1.00 92.75 95 CYS A CA 1
ATOM 701 C C . CYS A 1 95 ? -8.460 1.546 6.551 1.00 92.75 95 CYS A C 1
ATOM 703 O O . CYS A 1 95 ? -8.188 1.072 5.446 1.00 92.75 95 CYS A O 1
ATOM 705 N N . CYS A 1 96 ? -7.718 1.282 7.634 1.00 88.06 96 CYS A N 1
ATOM 706 C CA . CYS A 1 96 ? -6.551 0.388 7.663 1.00 88.06 96 CYS A CA 1
ATOM 707 C C . CYS A 1 96 ? -6.740 -0.917 6.874 1.00 88.06 96 CYS A C 1
ATOM 709 O O . CYS A 1 96 ? -5.974 -1.221 5.963 1.00 88.06 96 CYS A O 1
ATOM 711 N N . ARG A 1 97 ? -7.790 -1.684 7.184 1.00 85.69 97 ARG A N 1
ATOM 712 C CA . ARG A 1 97 ? -8.075 -2.983 6.562 1.00 85.69 97 ARG A CA 1
ATOM 713 C C . ARG A 1 97 ? -8.566 -2.813 5.138 1.00 85.69 97 ARG A C 1
ATOM 715 O O . ARG A 1 97 ? -8.144 -3.560 4.259 1.00 85.69 97 ARG A O 1
ATOM 722 N N . ALA A 1 98 ? -9.455 -1.848 4.899 1.00 86.88 98 ALA A N 1
ATOM 723 C CA . ALA A 1 98 ? -9.984 -1.622 3.560 1.00 86.88 98 ALA A CA 1
ATOM 724 C C . ALA A 1 98 ? -8.879 -1.172 2.593 1.00 86.88 98 ALA A C 1
ATOM 726 O O . ALA A 1 98 ? -8.854 -1.618 1.443 1.00 86.88 98 ALA A O 1
ATOM 727 N N . CYS A 1 99 ? -7.945 -0.346 3.061 1.00 84.25 99 CYS A N 1
ATOM 728 C CA . CYS A 1 99 ? -6.781 0.082 2.302 1.00 84.25 99 CYS A CA 1
ATOM 729 C C . CYS A 1 99 ? -5.621 -0.918 2.343 1.00 84.25 99 CYS A C 1
ATOM 731 O O . CYS A 1 99 ? -4.782 -0.847 1.463 1.00 84.25 99 CYS A O 1
ATOM 733 N N . GLY A 1 100 ? -5.572 -1.866 3.278 1.00 77.44 100 GLY A N 1
ATOM 734 C CA . GLY A 1 100 ? -4.475 -2.832 3.366 1.00 77.44 100 GLY A CA 1
ATOM 735 C C . GLY A 1 100 ? -3.130 -2.156 3.642 1.00 77.44 100 GLY A C 1
ATOM 736 O O . GLY A 1 100 ? -2.174 -2.375 2.908 1.00 77.44 100 GLY A O 1
ATOM 737 N N . ILE A 1 101 ? -3.075 -1.300 4.662 1.00 74.12 101 ILE A N 1
ATOM 738 C CA . ILE A 1 101 ? -1.883 -0.528 5.067 1.00 74.12 101 ILE A CA 1
ATOM 739 C C . ILE A 1 101 ? -1.599 -0.657 6.549 1.00 74.12 101 ILE A C 1
ATOM 741 O O . ILE A 1 101 ? -2.569 -0.848 7.306 1.00 74.12 101 ILE A O 1
#

Foldseek 3Di:
DPDPVVVVVVVVVVVQQVLAAFFADPCLVVVVVVVVLPDPVDDLSRCRRHVVVVSVVHDWQDLPPADEDPCLVVCVVVCVLPDPVDDPVRCSRHPRNSRRD

InterPro domains:
  IPR003582 ShKT domain [PF01549] (26-58)
  IPR003582 ShKT domain [PF01549] (68-101)
  IPR003582 ShKT domain [PS51670] (20-58)
  IPR003582 ShKT domain [SM00254] (19-59)
  IPR003582 ShKT domain [SM00254] (62-100)

pLDDT: mean 81.25, std 13.2, range [46.53, 96.62]